Protein AF-A0A939FLE2-F1 (afdb_monomer_lite)

Structure (mmCIF, N/CA/C/O backbone):
data_AF-A0A939FLE2-F1
#
_entry.id   AF-A0A939FLE2-F1
#
loop_
_atom_site.group_PDB
_atom_site.id
_atom_site.type_symbol
_atom_site.label_atom_id
_atom_site.label_alt_id
_atom_site.label_comp_id
_atom_site.label_asym_id
_atom_site.label_entity_id
_atom_site.label_seq_id
_atom_site.pdbx_PDB_ins_code
_atom_site.Cartn_x
_atom_site.Cartn_y
_atom_site.Cartn_z
_atom_site.occupancy
_atom_site.B_iso_or_equiv
_atom_site.auth_seq_id
_atom_site.auth_comp_id
_atom_site.auth_asym_id
_atom_site.auth_atom_id
_atom_site.pdbx_PDB_model_num
ATOM 1 N N . MET A 1 1 ? -26.240 1.531 27.679 1.00 52.44 1 MET A N 1
ATOM 2 C CA . MET A 1 1 ? -25.414 0.786 26.704 1.00 52.44 1 MET A CA 1
ATOM 3 C C . MET A 1 1 ? -25.765 -0.678 26.850 1.00 52.44 1 MET A C 1
ATOM 5 O O . MET A 1 1 ? -25.525 -1.243 27.911 1.00 52.44 1 MET A O 1
ATOM 9 N N . ASN A 1 2 ? -26.450 -1.234 25.855 1.00 62.97 2 ASN A N 1
ATOM 10 C CA . ASN A 1 2 ? -27.033 -2.574 25.937 1.00 62.97 2 ASN A CA 1
ATOM 11 C C . ASN A 1 2 ? -25.925 -3.631 25.812 1.00 62.97 2 ASN A C 1
ATOM 13 O O . ASN A 1 2 ? -25.019 -3.475 24.997 1.00 62.97 2 ASN A O 1
ATOM 17 N N . GLN A 1 3 ? -25.982 -4.725 26.581 1.00 61.19 3 GLN A N 1
ATOM 18 C CA . GLN A 1 3 ? -24.970 -5.797 26.515 1.00 61.19 3 GLN A CA 1
ATOM 19 C C . GLN A 1 3 ? -24.795 -6.388 25.101 1.00 61.19 3 GLN A C 1
ATOM 21 O O . GLN A 1 3 ? -23.707 -6.842 24.750 1.00 61.19 3 GLN A O 1
ATOM 26 N N . LEU A 1 4 ? -25.834 -6.299 24.266 1.00 59.88 4 LEU A N 1
ATOM 27 C CA . LEU A 1 4 ? -25.811 -6.679 22.852 1.00 59.88 4 LEU A CA 1
ATOM 28 C C . LEU A 1 4 ? -24.835 -5.831 22.012 1.00 59.88 4 LEU A C 1
ATOM 30 O O . LEU A 1 4 ? -24.156 -6.371 21.143 1.00 59.88 4 LEU A O 1
ATOM 34 N N . GLU A 1 5 ? -24.685 -4.532 22.295 1.00 62.28 5 GLU A N 1
ATOM 35 C CA . GLU A 1 5 ? -23.744 -3.651 21.576 1.00 62.28 5 GLU A CA 1
ATOM 36 C C . GLU A 1 5 ? -22.284 -3.977 21.923 1.00 62.28 5 GLU A C 1
ATOM 38 O O . GLU A 1 5 ? -21.399 -3.924 21.067 1.00 62.28 5 GLU A O 1
ATOM 43 N N . LEU A 1 6 ? -22.027 -4.368 23.177 1.00 62.62 6 LEU A N 1
ATOM 44 C CA . LEU A 1 6 ? -20.702 -4.794 23.636 1.00 62.62 6 LEU A CA 1
ATOM 45 C C . LEU A 1 6 ? -20.303 -6.153 23.042 1.00 62.62 6 LEU A C 1
ATOM 47 O O . LEU A 1 6 ? -19.141 -6.335 22.677 1.00 62.62 6 LEU A O 1
ATOM 51 N N . ALA A 1 7 ? -21.259 -7.075 22.892 1.00 68.50 7 ALA A N 1
ATOM 52 C CA . ALA A 1 7 ? -21.039 -8.383 22.274 1.00 68.50 7 ALA A CA 1
ATOM 53 C C . ALA A 1 7 ? -20.870 -8.313 20.742 1.00 68.50 7 ALA A C 1
ATOM 55 O O . ALA A 1 7 ? -20.131 -9.113 20.169 1.00 68.50 7 ALA A O 1
ATOM 56 N N . ALA A 1 8 ? -21.500 -7.341 20.071 1.00 68.94 8 ALA A N 1
ATOM 57 C CA . ALA A 1 8 ? -21.403 -7.168 18.617 1.00 68.94 8 ALA A CA 1
ATOM 58 C C . ALA A 1 8 ? -20.070 -6.543 18.155 1.00 68.94 8 ALA A C 1
ATOM 60 O O . ALA A 1 8 ? -19.623 -6.777 17.029 1.00 68.94 8 ALA A O 1
ATOM 61 N N . GLY A 1 9 ? -19.403 -5.770 19.020 1.00 75.12 9 GLY A N 1
ATOM 62 C CA . GLY A 1 9 ? -18.164 -5.055 18.692 1.00 75.12 9 GLY A CA 1
ATOM 63 C C . GLY A 1 9 ? -17.008 -5.937 18.180 1.00 75.12 9 GLY A C 1
ATOM 64 O O . GLY A 1 9 ? -16.379 -5.574 17.182 1.00 75.12 9 GLY A O 1
ATOM 65 N N . PRO A 1 10 ? -16.698 -7.085 18.812 1.00 76.12 10 PRO A N 1
ATOM 66 C CA . PRO A 1 10 ? -15.675 -8.014 18.328 1.00 76.12 10 PRO A CA 1
ATOM 67 C C . PRO A 1 10 ? -16.024 -8.654 16.980 1.00 76.12 10 PRO A C 1
ATOM 69 O O . PRO A 1 10 ? -15.166 -8.726 16.103 1.00 76.12 10 PRO A O 1
ATOM 72 N N . ILE A 1 11 ? -17.280 -9.073 16.797 1.00 81.19 11 ILE A N 1
ATOM 73 C CA . ILE A 1 11 ? -17.749 -9.754 15.581 1.00 81.19 11 ILE A CA 1
ATOM 74 C C . ILE A 1 11 ? -17.667 -8.810 14.377 1.00 81.19 11 ILE A C 1
ATOM 76 O O . ILE A 1 11 ? -17.103 -9.173 13.345 1.00 81.19 11 ILE A O 1
ATOM 80 N N . LEU A 1 12 ? -18.137 -7.569 14.532 1.00 84.19 12 LEU A N 1
ATOM 81 C CA . LEU A 1 12 ? -18.083 -6.557 13.476 1.00 84.19 12 LEU A CA 1
ATOM 82 C C . LEU A 1 12 ? -16.641 -6.266 13.032 1.00 84.19 12 LEU A C 1
ATOM 84 O O . LEU A 1 12 ? -16.365 -6.157 11.841 1.00 84.19 12 LEU A O 1
ATOM 88 N N . ARG A 1 13 ? -15.697 -6.202 13.981 1.00 81.19 13 ARG A N 1
ATOM 89 C CA . ARG A 1 13 ? -14.271 -5.995 13.674 1.00 81.19 13 ARG A CA 1
ATOM 90 C C . ARG A 1 13 ? -13.660 -7.160 12.903 1.00 81.19 13 ARG A C 1
ATOM 92 O O . ARG A 1 13 ? -12.785 -6.929 12.074 1.00 81.19 13 ARG A O 1
ATOM 99 N N . THR A 1 14 ? -14.090 -8.391 13.166 1.00 84.50 14 THR A N 1
ATOM 100 C CA . THR A 1 14 ? -13.631 -9.566 12.413 1.00 84.50 14 THR A CA 1
ATOM 101 C C . THR A 1 14 ? -14.139 -9.530 10.976 1.00 84.50 14 THR A C 1
ATOM 103 O O . THR A 1 14 ? -13.340 -9.696 10.057 1.00 84.50 14 THR A O 1
ATOM 106 N N . TYR A 1 15 ? -15.427 -9.241 10.766 1.00 88.00 15 TYR A N 1
ATOM 107 C CA . TYR A 1 15 ? -15.982 -9.093 9.417 1.00 88.00 15 TYR A CA 1
ATOM 108 C C . TYR A 1 15 ? -15.319 -7.967 8.639 1.00 88.00 15 TYR A C 1
ATOM 110 O O . TYR A 1 15 ? -15.009 -8.135 7.466 1.00 88.00 15 TYR A O 1
ATOM 118 N N . GLU A 1 16 ? -15.038 -6.845 9.295 1.00 87.00 16 GLU A N 1
ATOM 119 C CA . GLU A 1 16 ? -14.340 -5.744 8.649 1.00 87.00 16 GLU A CA 1
ATOM 120 C C . GLU A 1 16 ? -12.925 -6.138 8.203 1.00 87.00 16 GLU A C 1
ATOM 122 O O . GLU A 1 16 ? -12.527 -5.844 7.079 1.00 87.00 16 GLU A O 1
ATOM 127 N N . ARG A 1 17 ? -12.175 -6.844 9.058 1.00 88.56 17 ARG A N 1
ATOM 128 C CA . ARG A 1 17 ? -10.839 -7.354 8.716 1.00 88.56 17 ARG A CA 1
ATOM 129 C C . ARG A 1 17 ? -10.896 -8.283 7.512 1.00 88.56 17 ARG A C 1
ATOM 131 O O . ARG A 1 17 ? -10.117 -8.091 6.586 1.00 88.56 17 ARG A O 1
ATOM 138 N N . LEU A 1 18 ? -11.827 -9.239 7.523 1.00 90.44 18 LEU A N 1
ATOM 139 C CA . LEU A 1 18 ? -12.023 -10.194 6.432 1.00 90.44 18 LEU A CA 1
ATOM 140 C C . LEU A 1 18 ? -12.421 -9.497 5.133 1.00 90.44 18 LEU A C 1
ATOM 142 O O . LEU A 1 18 ? -11.884 -9.818 4.076 1.00 90.44 18 LEU A O 1
ATOM 146 N N . HIS A 1 19 ? -13.327 -8.526 5.217 1.00 91.38 19 HIS A N 1
ATOM 147 C CA . HIS A 1 19 ? -13.767 -7.760 4.062 1.00 91.38 19 HIS A CA 1
ATOM 148 C C . HIS A 1 19 ? -12.611 -6.957 3.461 1.00 91.38 19 HIS A C 1
ATOM 150 O O . HIS A 1 19 ? -12.350 -7.075 2.270 1.00 91.38 19 HIS A O 1
ATOM 156 N N . LEU A 1 20 ? -11.857 -6.213 4.277 1.00 91.00 20 LEU A N 1
ATOM 157 C CA . LEU A 1 20 ? -10.713 -5.433 3.800 1.00 91.00 20 LEU A CA 1
ATOM 158 C C . LEU A 1 20 ? -9.599 -6.320 3.237 1.00 91.00 20 LEU A C 1
ATOM 160 O O . LEU A 1 20 ? -9.052 -6.000 2.184 1.00 91.00 20 LEU A O 1
ATOM 164 N N . SER A 1 21 ? -9.286 -7.449 3.884 1.00 91.50 21 SER A N 1
ATOM 165 C CA . SER A 1 21 ? -8.314 -8.403 3.339 1.00 91.50 21 SER A CA 1
ATOM 166 C C . SER A 1 21 ? -8.803 -9.032 2.038 1.00 91.50 21 SER A C 1
ATOM 168 O O . SER A 1 21 ? -8.020 -9.189 1.108 1.00 91.50 21 SER A O 1
ATOM 170 N N . GLY A 1 22 ? -10.095 -9.361 1.952 1.00 94.31 22 GLY A N 1
ATOM 171 C CA . GLY A 1 22 ? -10.701 -9.941 0.758 1.00 94.31 22 GLY A CA 1
ATOM 172 C C . GLY A 1 22 ? -10.676 -8.968 -0.415 1.00 94.31 22 GLY A C 1
ATOM 173 O O . GLY A 1 22 ? -10.235 -9.336 -1.500 1.00 94.31 22 GLY A O 1
ATOM 174 N N . VAL A 1 23 ? -11.063 -7.710 -0.185 1.00 94.44 23 VAL A N 1
ATOM 175 C CA . VAL A 1 23 ? -10.990 -6.643 -1.193 1.00 94.44 23 VAL A CA 1
ATOM 176 C C . VAL A 1 23 ? -9.545 -6.430 -1.638 1.00 94.44 23 VAL A C 1
ATOM 178 O O . VAL A 1 23 ? -9.285 -6.420 -2.833 1.00 94.44 23 VAL A O 1
ATOM 181 N N . TYR A 1 24 ? -8.592 -6.342 -0.707 1.00 95.00 24 TYR A N 1
ATOM 182 C CA . TYR A 1 24 ? -7.176 -6.174 -1.041 1.00 95.00 24 TYR A CA 1
ATOM 183 C C . TYR A 1 24 ? -6.624 -7.318 -1.905 1.00 95.00 24 TYR A C 1
ATOM 185 O O . TYR A 1 24 ? -6.018 -7.063 -2.945 1.00 95.00 24 TYR A O 1
ATOM 193 N N . LEU A 1 25 ? -6.861 -8.574 -1.510 1.00 95.75 25 LEU A N 1
ATOM 194 C CA . LEU A 1 25 ? -6.413 -9.741 -2.274 1.00 95.75 25 LEU A CA 1
ATOM 195 C C . LEU A 1 25 ? -7.074 -9.803 -3.652 1.00 95.75 25 LEU A C 1
ATOM 197 O O . LEU A 1 25 ? -6.401 -10.083 -4.639 1.00 95.75 25 LEU A O 1
ATOM 201 N N . THR A 1 26 ? -8.371 -9.497 -3.731 1.00 95.94 26 THR A N 1
ATOM 202 C CA . THR A 1 26 ? -9.095 -9.450 -5.008 1.00 95.94 26 THR A CA 1
ATOM 203 C C . THR A 1 26 ? -8.496 -8.386 -5.923 1.00 95.94 26 THR A C 1
ATOM 205 O O . THR A 1 26 ? -8.231 -8.665 -7.087 1.00 95.94 26 THR A O 1
ATOM 208 N N . THR A 1 27 ? -8.199 -7.196 -5.396 1.00 95.44 27 THR A N 1
ATOM 209 C CA . THR A 1 27 ? -7.530 -6.129 -6.151 1.00 95.44 27 THR A CA 1
ATOM 210 C C . THR A 1 27 ? -6.147 -6.555 -6.637 1.00 95.44 27 THR A C 1
ATOM 212 O O . THR A 1 27 ? -5.843 -6.349 -7.807 1.00 95.44 27 THR A O 1
ATOM 215 N N . LEU A 1 28 ? -5.323 -7.179 -5.785 1.00 95.56 28 LEU A N 1
ATOM 216 C CA . LEU A 1 28 ? -4.006 -7.691 -6.187 1.00 95.56 28 LEU A CA 1
ATOM 217 C C . LEU A 1 28 ? -4.107 -8.703 -7.330 1.00 95.56 28 LEU A C 1
ATOM 219 O O . LEU A 1 28 ? -3.333 -8.626 -8.277 1.00 95.56 28 LEU A O 1
ATOM 223 N N . VAL A 1 29 ? -5.058 -9.636 -7.252 1.00 96.19 29 VAL A N 1
ATOM 224 C CA . VAL A 1 29 ? -5.255 -10.650 -8.294 1.00 96.19 29 VAL A CA 1
ATOM 225 C C . VAL A 1 29 ? -5.738 -10.009 -9.587 1.00 96.19 29 VAL A C 1
ATOM 227 O O . VAL A 1 29 ? -5.194 -10.316 -10.641 1.00 96.19 29 VAL A O 1
ATOM 230 N N . LEU A 1 30 ? -6.725 -9.113 -9.528 1.00 96.06 30 LEU A N 1
ATOM 231 C CA . LEU A 1 30 ? -7.275 -8.471 -10.722 1.00 96.06 30 LEU A CA 1
ATOM 232 C C . LEU A 1 30 ? -6.236 -7.588 -11.415 1.00 96.06 30 LEU A C 1
ATOM 234 O O . LEU A 1 30 ? -5.990 -7.769 -12.603 1.00 96.06 30 LEU A O 1
ATOM 238 N N . VAL A 1 31 ? -5.590 -6.683 -10.673 1.00 93.69 31 VAL A N 1
ATOM 239 C CA . VAL A 1 31 ? -4.554 -5.799 -11.228 1.00 93.69 31 VAL A CA 1
ATOM 240 C C . VAL A 1 31 ? -3.360 -6.614 -11.707 1.00 93.69 31 VAL A C 1
ATOM 242 O O . VAL A 1 31 ? -2.909 -6.427 -12.830 1.00 93.69 31 VAL A O 1
ATOM 245 N N . GLY A 1 32 ? -2.887 -7.562 -10.894 1.00 93.00 32 GLY A N 1
ATOM 246 C CA . GLY A 1 32 ? -1.756 -8.406 -11.260 1.00 93.00 32 GLY A CA 1
ATOM 247 C C . GLY A 1 32 ? -2.033 -9.257 -12.500 1.00 93.00 32 GLY A C 1
ATOM 248 O O . GLY A 1 32 ? -1.151 -9.415 -13.331 1.00 93.00 32 GLY A O 1
ATOM 249 N N . SER A 1 33 ? -3.261 -9.756 -12.668 1.00 93.75 33 SER A N 1
ATOM 250 C CA . SER A 1 33 ? -3.640 -10.510 -13.869 1.00 93.75 33 SER A CA 1
ATOM 251 C C . SER A 1 33 ? -3.636 -9.621 -15.110 1.00 93.75 33 SER A C 1
ATOM 253 O O . SER A 1 33 ? -3.072 -10.013 -16.124 1.00 93.75 33 SER A O 1
ATOM 255 N N . VAL A 1 34 ? -4.230 -8.425 -15.033 1.00 94.94 34 VAL A N 1
ATOM 256 C CA . VAL A 1 34 ? -4.259 -7.482 -16.164 1.00 94.94 34 VAL A CA 1
ATOM 257 C C . VAL A 1 34 ? -2.839 -7.104 -16.589 1.00 94.94 34 VAL A C 1
ATOM 259 O O . VAL A 1 34 ? -2.492 -7.269 -17.753 1.00 94.94 34 VAL A O 1
ATOM 262 N N . GLU A 1 35 ? -1.997 -6.684 -15.645 1.00 92.75 35 GLU A N 1
ATOM 263 C CA . GLU A 1 35 ? -0.599 -6.319 -15.918 1.00 92.75 35 GLU A CA 1
ATOM 264 C C . GLU A 1 35 ? 0.204 -7.491 -16.501 1.00 92.75 35 GLU A C 1
ATOM 266 O O . GLU A 1 35 ? 1.015 -7.307 -17.411 1.00 92.75 35 GLU A O 1
ATOM 271 N N . TRP A 1 36 ? -0.056 -8.713 -16.029 1.00 94.88 36 TRP A N 1
ATOM 272 C CA . TRP A 1 36 ? 0.657 -9.903 -16.487 1.00 94.88 36 TRP A CA 1
ATOM 273 C C . TRP A 1 36 ? 0.369 -10.225 -17.949 1.00 94.88 36 TRP A C 1
ATOM 275 O O . TRP A 1 36 ? 1.286 -10.583 -18.688 1.00 94.88 36 TRP A O 1
ATOM 285 N N . PHE A 1 37 ? -0.895 -10.113 -18.361 1.00 96.00 37 PHE A N 1
ATOM 286 C CA . PHE A 1 37 ? -1.305 -10.420 -19.728 1.00 96.00 37 PHE A CA 1
ATOM 287 C C . PHE A 1 37 ? -0.999 -9.288 -20.713 1.00 96.00 37 PHE A C 1
ATOM 289 O O . PHE A 1 37 ? -0.680 -9.580 -21.863 1.00 96.00 37 PHE A O 1
ATOM 296 N N . GLU A 1 38 ? -1.073 -8.028 -20.279 1.00 94.25 38 GLU A N 1
ATOM 297 C CA . GLU A 1 38 ? -0.911 -6.866 -21.165 1.00 94.25 38 GLU A CA 1
ATOM 298 C C . GLU A 1 38 ? 0.543 -6.386 -21.278 1.00 94.25 38 GLU A C 1
ATOM 300 O O . GLU A 1 38 ? 0.988 -6.007 -22.360 1.00 94.25 38 GLU A O 1
ATOM 305 N N . VAL A 1 39 ? 1.297 -6.388 -20.173 1.00 92.94 39 VAL A N 1
ATOM 306 C CA . VAL A 1 39 ? 2.611 -5.720 -20.098 1.00 92.94 39 VAL A CA 1
ATOM 307 C C . VAL A 1 39 ? 3.741 -6.705 -19.805 1.00 92.94 39 VAL A C 1
ATOM 309 O O . VAL A 1 39 ? 4.841 -6.575 -20.343 1.00 92.94 39 VAL A O 1
ATOM 312 N N . GLY A 1 40 ? 3.475 -7.714 -18.974 1.00 92.31 40 GLY A N 1
ATOM 313 C CA . GLY A 1 40 ? 4.407 -8.791 -18.656 1.00 92.31 40 GLY A CA 1
ATOM 314 C C . GLY A 1 40 ? 4.810 -8.866 -17.176 1.00 92.31 40 GLY A C 1
ATOM 315 O O . GLY A 1 40 ? 4.268 -8.162 -16.317 1.00 92.31 40 GLY A O 1
ATOM 316 N N . PRO A 1 41 ? 5.769 -9.748 -16.839 1.00 91.94 41 PRO A N 1
ATOM 317 C CA . PRO A 1 41 ? 6.027 -10.159 -15.459 1.00 91.94 41 PRO A CA 1
ATOM 318 C C . PRO A 1 41 ? 6.650 -9.065 -14.581 1.00 91.94 41 PRO A C 1
ATOM 320 O O . PRO A 1 41 ? 6.229 -8.884 -13.439 1.00 91.94 41 PRO A O 1
ATOM 323 N N . ASP A 1 42 ? 7.625 -8.312 -15.092 1.00 91.50 42 ASP A N 1
ATOM 324 C CA . ASP A 1 42 ? 8.334 -7.307 -14.288 1.00 91.50 42 ASP A CA 1
ATOM 325 C C . ASP A 1 42 ? 7.428 -6.126 -13.876 1.00 91.50 42 ASP A C 1
ATOM 327 O O . ASP A 1 42 ? 7.379 -5.805 -12.682 1.00 91.50 42 ASP A O 1
ATOM 331 N N . PRO A 1 43 ? 6.644 -5.510 -14.785 1.00 91.81 43 PRO A N 1
ATOM 332 C CA . PRO A 1 43 ? 5.672 -4.474 -14.423 1.00 91.81 43 PRO A CA 1
ATOM 333 C C . PRO A 1 43 ? 4.605 -4.978 -13.450 1.00 91.81 43 PRO A C 1
ATOM 335 O O . PRO A 1 43 ? 4.270 -4.277 -12.495 1.00 91.81 43 PRO A O 1
ATOM 338 N N . THR A 1 44 ? 4.160 -6.230 -13.607 1.00 94.44 44 THR A N 1
ATOM 339 C CA . THR A 1 44 ? 3.207 -6.873 -12.689 1.00 94.44 44 THR A CA 1
ATOM 340 C C . THR A 1 44 ? 3.720 -6.888 -11.253 1.00 94.44 44 THR A C 1
ATOM 342 O O . THR A 1 44 ? 3.006 -6.524 -10.316 1.00 94.44 44 THR A O 1
ATOM 345 N N . ILE A 1 45 ? 4.977 -7.292 -11.055 1.00 95.25 45 ILE A N 1
ATOM 346 C CA . ILE A 1 45 ? 5.586 -7.346 -9.722 1.00 95.25 45 ILE A CA 1
ATOM 347 C C . ILE A 1 45 ? 5.707 -5.933 -9.138 1.00 95.25 45 ILE A C 1
ATOM 349 O O . ILE A 1 45 ? 5.390 -5.719 -7.964 1.00 95.25 45 ILE A O 1
ATOM 353 N N . THR A 1 46 ? 6.112 -4.956 -9.952 1.00 94.88 46 THR A N 1
ATOM 354 C CA . THR A 1 46 ? 6.192 -3.545 -9.548 1.00 94.88 46 THR A CA 1
ATOM 355 C C . THR A 1 46 ? 4.824 -2.981 -9.151 1.00 94.88 46 THR A C 1
ATOM 357 O O . THR A 1 46 ? 4.719 -2.293 -8.129 1.00 94.88 46 THR A O 1
ATOM 360 N N . ALA A 1 47 ? 3.763 -3.320 -9.884 1.00 94.00 47 ALA A N 1
ATOM 361 C CA . ALA A 1 47 ? 2.392 -2.925 -9.575 1.00 94.00 47 ALA A CA 1
ATOM 362 C C . ALA A 1 47 ? 1.910 -3.546 -8.253 1.00 94.00 47 ALA A C 1
ATOM 364 O O . ALA A 1 47 ? 1.453 -2.829 -7.361 1.00 94.00 47 ALA A O 1
ATOM 365 N N . CYS A 1 48 ? 2.099 -4.856 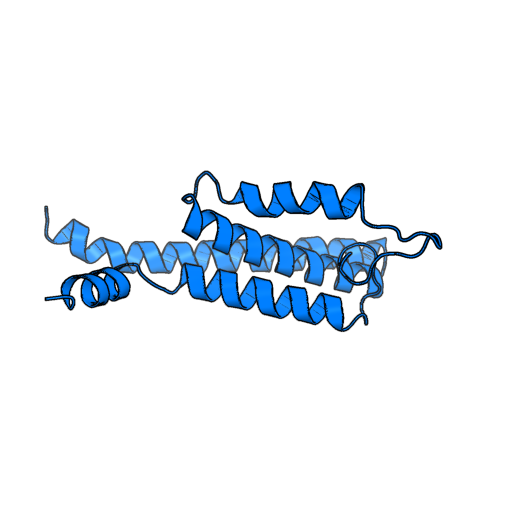-8.063 1.00 95.38 48 CYS A N 1
ATOM 366 C CA . CYS A 1 48 ? 1.753 -5.557 -6.821 1.00 95.38 48 CYS A CA 1
ATOM 367 C C . CYS A 1 48 ? 2.504 -4.994 -5.601 1.00 95.38 48 CYS A C 1
ATOM 369 O O . CYS A 1 48 ? 1.913 -4.780 -4.535 1.00 95.38 48 CYS A O 1
ATOM 371 N N . ARG A 1 49 ? 3.801 -4.693 -5.753 1.00 96.19 49 ARG A N 1
ATOM 372 C CA . ARG A 1 49 ? 4.611 -4.024 -4.724 1.00 96.19 49 ARG A CA 1
ATOM 373 C C . ARG A 1 49 ? 4.049 -2.640 -4.390 1.00 96.19 49 ARG A C 1
ATOM 375 O O . ARG A 1 49 ? 3.887 -2.315 -3.215 1.00 96.19 49 ARG A O 1
ATOM 382 N N . SER A 1 50 ? 3.714 -1.844 -5.403 1.00 96.00 50 SER A N 1
ATOM 383 C CA . SER A 1 50 ? 3.171 -0.489 -5.231 1.00 96.00 50 SER A CA 1
ATOM 384 C C . SER A 1 50 ? 1.801 -0.497 -4.546 1.00 96.00 50 SER A C 1
ATOM 386 O O . SER A 1 50 ? 1.576 0.269 -3.609 1.00 96.00 50 SER A O 1
ATOM 388 N N . LEU A 1 51 ? 0.919 -1.429 -4.925 1.00 95.50 51 LEU A N 1
ATOM 389 C CA . LEU A 1 51 ? -0.367 -1.658 -4.258 1.00 95.50 51 LEU A CA 1
ATOM 390 C C . LEU A 1 51 ? -0.187 -2.006 -2.779 1.00 95.50 51 LEU A C 1
ATOM 392 O O . LEU A 1 51 ? -0.911 -1.486 -1.930 1.00 95.50 51 LEU A O 1
ATOM 396 N N . THR A 1 52 ? 0.806 -2.839 -2.464 1.00 96.12 52 THR A N 1
ATOM 397 C CA . THR A 1 52 ? 1.141 -3.196 -1.080 1.00 96.12 52 THR A CA 1
ATOM 398 C C . THR A 1 52 ? 1.565 -1.962 -0.278 1.00 96.12 52 THR A C 1
ATOM 400 O O . THR A 1 52 ? 1.101 -1.769 0.850 1.00 96.12 52 THR A O 1
ATOM 403 N N . ILE A 1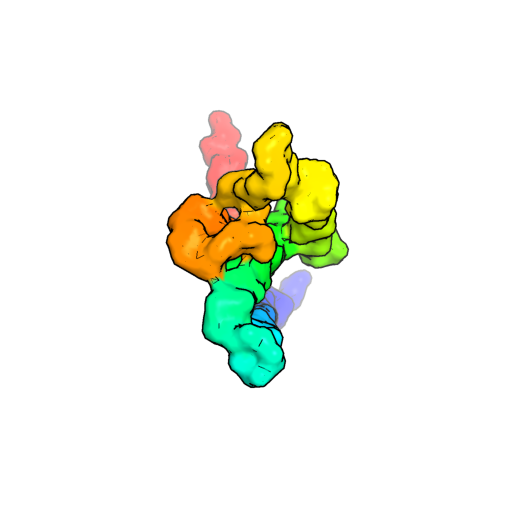 53 ? 2.390 -1.090 -0.872 1.00 96.81 53 ILE A N 1
ATOM 404 C CA . ILE A 1 53 ? 2.840 0.156 -0.237 1.00 96.81 53 ILE A CA 1
ATOM 405 C C . ILE A 1 53 ? 1.661 1.085 0.046 1.00 96.81 53 ILE A C 1
ATOM 407 O O . ILE A 1 53 ? 1.472 1.527 1.184 1.00 96.81 53 ILE A O 1
ATOM 411 N N . TRP A 1 54 ? 0.828 1.355 -0.961 1.00 96.12 54 TRP A N 1
ATOM 412 C CA . TRP A 1 54 ? -0.328 2.234 -0.793 1.00 96.12 54 TRP A CA 1
ATOM 413 C C . TRP A 1 54 ? -1.355 1.677 0.186 1.00 96.12 54 TRP A C 1
ATOM 415 O O . TRP A 1 54 ? -1.907 2.441 0.977 1.00 96.12 54 TRP A O 1
ATOM 425 N N . PHE A 1 55 ? -1.572 0.362 0.202 1.00 95.62 55 PHE A N 1
ATOM 426 C CA . PHE A 1 55 ? -2.443 -0.274 1.184 1.00 95.62 55 PHE A CA 1
ATOM 427 C C . PHE A 1 55 ? -1.927 -0.072 2.615 1.00 95.62 55 PHE A C 1
ATOM 429 O O . PHE A 1 55 ? -2.680 0.366 3.490 1.00 95.62 55 PHE A O 1
ATOM 436 N N . GLY A 1 56 ? -0.633 -0.306 2.854 1.00 95.25 56 GLY A N 1
ATOM 437 C CA . GLY A 1 56 ? -0.004 -0.071 4.156 1.00 95.25 56 GLY A CA 1
ATOM 438 C C . GLY A 1 56 ? -0.126 1.384 4.621 1.00 95.25 56 GLY A C 1
ATOM 439 O O . GLY A 1 56 ? -0.526 1.653 5.759 1.00 95.25 56 GLY A O 1
ATOM 440 N N . LEU A 1 57 ? 0.134 2.334 3.718 1.00 96.00 57 LEU A N 1
ATOM 441 C CA . LEU A 1 57 ? -0.032 3.766 3.977 1.00 96.00 57 LEU A CA 1
ATOM 442 C C . LEU A 1 57 ? -1.488 4.142 4.268 1.00 96.00 57 LEU A C 1
ATOM 444 O O . LEU A 1 57 ? -1.738 4.934 5.176 1.00 96.00 57 LEU A O 1
ATOM 448 N N . ALA A 1 58 ? -2.448 3.563 3.548 1.00 95.12 58 ALA A N 1
ATOM 449 C CA . ALA A 1 58 ? -3.865 3.829 3.761 1.00 95.12 58 ALA A CA 1
ATOM 450 C C . ALA A 1 58 ? -4.339 3.349 5.139 1.00 95.12 58 ALA A C 1
ATOM 452 O O . ALA A 1 58 ? -5.046 4.076 5.844 1.00 95.12 58 ALA A O 1
ATOM 453 N N . LEU A 1 59 ? -3.898 2.161 5.569 1.00 93.31 59 LEU A N 1
ATOM 454 C CA . LEU A 1 59 ? -4.179 1.642 6.910 1.00 93.31 59 LEU A CA 1
ATOM 455 C C . LEU A 1 59 ? -3.577 2.532 8.003 1.00 93.31 59 LEU A C 1
ATOM 457 O O . LEU A 1 59 ? -4.259 2.872 8.976 1.00 93.31 59 LEU A O 1
ATOM 461 N N . LEU A 1 60 ? -2.317 2.942 7.834 1.00 93.94 60 LEU A N 1
ATOM 462 C CA . LEU A 1 60 ? -1.646 3.855 8.758 1.00 93.94 60 LEU A CA 1
ATOM 463 C C . LEU A 1 60 ? -2.373 5.205 8.828 1.00 93.94 60 LEU A C 1
ATOM 465 O O . LEU A 1 60 ? -2.647 5.715 9.914 1.00 93.94 60 LEU A O 1
ATOM 469 N N . SER A 1 61 ? -2.752 5.759 7.678 1.00 94.75 61 SER A N 1
ATOM 470 C CA . SER A 1 61 ? -3.461 7.034 7.586 1.00 94.75 61 SER A CA 1
ATOM 471 C C . SER A 1 61 ? -4.829 6.967 8.265 1.00 94.75 61 SER A C 1
ATOM 473 O O . SER A 1 61 ? -5.138 7.791 9.129 1.00 94.75 61 SER A O 1
ATOM 475 N N . GLY A 1 62 ? -5.594 5.906 7.991 1.00 91.69 62 GLY A N 1
ATOM 476 C CA . GLY A 1 62 ? -6.875 5.650 8.642 1.00 91.69 62 GLY A CA 1
ATOM 477 C C . GLY A 1 62 ? -6.757 5.515 10.162 1.00 91.69 62 GLY A C 1
ATOM 478 O O . GLY A 1 62 ? -7.690 5.855 10.893 1.00 91.69 62 GLY A O 1
ATOM 479 N N . ARG A 1 63 ? -5.601 5.068 10.667 1.00 89.12 63 ARG A N 1
ATOM 480 C CA . ARG A 1 63 ? -5.336 4.981 12.105 1.00 89.12 63 ARG A CA 1
ATOM 481 C C . ARG A 1 63 ? -4.976 6.325 12.742 1.00 89.12 63 ARG A C 1
ATOM 483 O O . ARG A 1 63 ? -5.350 6.531 13.901 1.00 89.12 63 ARG A O 1
ATOM 490 N N . ILE A 1 64 ? -4.240 7.187 12.039 1.00 91.12 64 ILE A N 1
ATOM 491 C CA . ILE A 1 64 ? -3.767 8.486 12.548 1.00 91.12 64 ILE A CA 1
ATOM 492 C C . ILE A 1 64 ? -4.887 9.531 12.500 1.00 91.12 64 ILE A C 1
ATOM 494 O O . ILE A 1 64 ? -5.162 10.168 13.514 1.00 91.12 64 ILE A O 1
ATOM 498 N N . TRP A 1 65 ? -5.551 9.679 11.350 1.00 91.81 65 TRP A N 1
ATOM 499 C CA . TRP A 1 65 ? -6.545 10.736 11.108 1.00 91.81 65 TRP A CA 1
ATOM 500 C C . TRP A 1 65 ? -7.998 10.245 11.124 1.00 91.81 65 TRP A C 1
ATOM 502 O O . TRP A 1 65 ? -8.926 11.048 11.071 1.00 91.81 65 TRP A O 1
ATOM 512 N N . GLY A 1 66 ? -8.215 8.933 11.232 1.00 87.44 66 GLY A N 1
ATOM 513 C CA . GLY A 1 66 ? -9.536 8.314 11.139 1.00 87.44 66 GLY A CA 1
ATOM 514 C C . GLY A 1 66 ? -9.837 7.784 9.735 1.00 87.44 66 GLY A C 1
ATOM 515 O O . GLY A 1 66 ? -9.236 8.198 8.746 1.00 87.44 66 GLY A O 1
ATOM 516 N N . ARG A 1 67 ? -10.786 6.843 9.641 1.00 85.69 67 ARG A N 1
ATOM 517 C CA . ARG A 1 67 ? -11.058 6.074 8.408 1.00 85.69 67 ARG A CA 1
ATOM 518 C C . ARG A 1 67 ? -11.404 6.925 7.191 1.00 85.69 67 ARG A C 1
ATOM 520 O O . ARG A 1 67 ? -10.956 6.603 6.103 1.00 85.69 67 ARG A O 1
ATOM 527 N N . TRP A 1 68 ? -12.146 8.014 7.377 1.00 90.81 68 TRP A N 1
ATOM 528 C CA . TRP A 1 6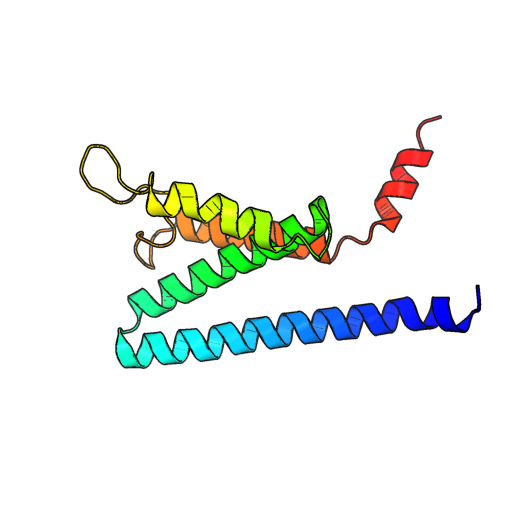8 ? -12.518 8.928 6.289 1.00 90.81 68 TRP A CA 1
ATOM 529 C C . TRP A 1 68 ? -11.317 9.598 5.616 1.00 90.81 68 TRP A C 1
ATOM 531 O O . TRP A 1 68 ? -11.416 10.052 4.481 1.00 90.81 68 TRP A O 1
ATOM 541 N N . LEU A 1 69 ? -10.182 9.645 6.313 1.00 93.56 69 LEU A N 1
ATOM 542 C CA . LEU A 1 69 ? -8.957 10.291 5.868 1.00 93.56 69 LEU A CA 1
ATOM 543 C C . LEU A 1 69 ? -7.862 9.278 5.516 1.00 93.56 69 LEU A C 1
ATOM 545 O O . LEU A 1 69 ? -6.704 9.661 5.401 1.00 93.56 69 LEU A O 1
ATOM 549 N N . SER A 1 70 ? -8.206 8.001 5.295 1.00 93.38 70 SER A N 1
ATOM 550 C CA . SER A 1 70 ? -7.239 6.960 4.910 1.00 93.38 70 SER A CA 1
ATOM 551 C C . SER A 1 70 ? -6.508 7.248 3.596 1.00 93.38 70 SER A C 1
ATOM 553 O O . SER A 1 70 ? -5.466 6.662 3.326 1.00 93.38 70 SER A O 1
ATOM 555 N N . TRP A 1 71 ? -7.040 8.142 2.769 1.00 94.06 71 TRP A N 1
ATOM 556 C CA . TRP A 1 71 ? -6.457 8.526 1.489 1.00 94.06 71 TRP A CA 1
ATOM 557 C C . TRP A 1 71 ? -5.348 9.584 1.612 1.00 94.06 71 TRP A C 1
ATOM 559 O O . TRP A 1 71 ? -4.609 9.767 0.647 1.00 94.06 71 TRP A O 1
ATOM 569 N N . ILE A 1 72 ? -5.181 10.249 2.768 1.00 95.94 72 ILE A N 1
ATOM 570 C CA . ILE A 1 72 ? -4.232 11.369 2.909 1.00 95.94 72 ILE A CA 1
ATOM 571 C C . ILE A 1 72 ? -2.789 10.923 2.664 1.00 95.94 72 ILE A C 1
ATOM 573 O O . ILE A 1 72 ? -2.104 11.564 1.874 1.00 95.94 72 ILE A O 1
ATOM 577 N N . LEU A 1 73 ? -2.303 9.855 3.315 1.00 94.94 73 LEU A N 1
ATOM 578 C CA . LEU A 1 73 ? -0.912 9.420 3.096 1.00 94.94 73 LEU A CA 1
ATOM 579 C C . LEU A 1 73 ? -0.669 8.942 1.663 1.00 94.94 73 LEU A C 1
ATOM 581 O O . LEU A 1 73 ? 0.290 9.428 1.069 1.00 94.94 73 LEU A O 1
ATOM 585 N N . PRO A 1 74 ? -1.505 8.057 1.082 1.00 95.12 74 PRO A N 1
ATOM 586 C CA . PRO A 1 74 ? -1.371 7.702 -0.327 1.00 95.12 74 PRO A CA 1
ATOM 587 C C . PRO A 1 74 ? -1.312 8.934 -1.240 1.00 95.12 74 PRO A C 1
ATOM 589 O O . PRO A 1 74 ? -0.382 9.060 -2.034 1.00 95.12 74 PRO A O 1
ATOM 592 N N . ALA A 1 75 ? -2.227 9.892 -1.066 1.00 95.81 75 ALA A N 1
ATOM 593 C CA . ALA A 1 75 ? -2.247 11.115 -1.863 1.00 95.81 75 ALA A CA 1
ATOM 594 C C . ALA A 1 75 ? -0.999 11.984 -1.643 1.00 95.81 75 ALA A C 1
ATOM 596 O O . ALA A 1 75 ? -0.405 12.466 -2.603 1.00 95.81 75 ALA A O 1
ATOM 597 N N . ALA A 1 76 ? -0.549 12.137 -0.396 1.00 95.31 76 ALA A N 1
ATOM 598 C CA . ALA A 1 76 ? 0.662 12.885 -0.072 1.00 95.31 76 ALA A CA 1
ATOM 599 C C . ALA A 1 76 ? 1.914 12.260 -0.703 1.00 95.31 76 ALA A C 1
ATOM 601 O O . ALA A 1 76 ? 2.829 12.989 -1.077 1.00 95.31 76 ALA A O 1
ATOM 602 N N . THR A 1 77 ? 1.951 10.931 -0.862 1.00 95.25 77 THR A N 1
ATOM 603 C CA . THR A 1 77 ? 3.058 10.247 -1.547 1.00 95.25 77 THR A CA 1
ATOM 604 C C . THR A 1 77 ? 3.039 10.391 -3.065 1.00 95.25 77 THR A C 1
ATOM 606 O O . THR A 1 77 ? 4.083 10.200 -3.677 1.00 95.25 77 THR A O 1
ATOM 609 N N . LEU A 1 78 ? 1.922 10.787 -3.685 1.00 94.00 78 LEU A N 1
ATOM 610 C CA . LEU A 1 78 ? 1.897 11.029 -5.132 1.00 94.00 78 LEU A CA 1
ATOM 611 C C . LEU A 1 78 ? 2.818 12.183 -5.521 1.00 94.00 78 LEU A C 1
ATOM 613 O O . LEU A 1 78 ? 3.587 12.039 -6.459 1.00 94.00 78 LEU A O 1
ATOM 617 N N . PHE A 1 79 ? 2.803 13.289 -4.770 1.00 93.38 79 PHE A N 1
ATOM 618 C CA . PHE A 1 79 ? 3.641 14.451 -5.076 1.00 93.38 79 PHE A CA 1
ATOM 619 C C . PHE A 1 79 ? 5.135 14.108 -5.230 1.00 93.38 79 PHE A C 1
ATOM 621 O O . PHE A 1 79 ? 5.696 14.412 -6.284 1.00 93.38 79 PHE A O 1
ATOM 628 N N . PRO A 1 80 ? 5.806 13.460 -4.254 1.00 93.69 80 PRO A N 1
ATOM 629 C CA . PRO A 1 80 ? 7.193 13.067 -4.445 1.00 93.69 80 PRO A CA 1
ATOM 630 C C . PRO A 1 80 ? 7.339 12.056 -5.591 1.00 93.69 80 PRO A C 1
ATOM 632 O O . PRO A 1 80 ? 8.226 12.240 -6.415 1.00 93.69 80 PRO A O 1
ATOM 635 N N . LEU A 1 81 ? 6.453 11.060 -5.717 1.00 93.19 81 LEU A N 1
ATOM 636 C CA . LEU A 1 81 ? 6.522 10.054 -6.791 1.00 93.19 81 LEU A CA 1
ATOM 637 C C . LEU A 1 81 ? 6.345 10.612 -8.208 1.00 93.19 81 LEU A C 1
ATOM 639 O O . LEU A 1 81 ? 6.777 9.973 -9.158 1.00 93.19 81 LEU A O 1
ATOM 643 N N . THR A 1 82 ? 5.709 11.769 -8.378 1.00 91.00 82 THR A N 1
ATOM 644 C CA . THR A 1 82 ? 5.497 12.356 -9.708 1.00 91.00 82 THR A CA 1
ATOM 645 C C . THR A 1 82 ? 6.416 13.532 -9.996 1.00 91.00 82 THR A C 1
ATOM 647 O O . THR A 1 82 ? 6.738 13.779 -11.151 1.00 91.00 82 THR A O 1
ATOM 650 N N . TYR A 1 83 ? 6.782 14.309 -8.973 1.00 91.81 83 TYR A N 1
ATOM 651 C CA . TYR A 1 83 ? 7.499 15.574 -9.155 1.00 91.81 83 TYR A CA 1
ATOM 652 C C . TYR A 1 83 ? 8.964 15.509 -8.719 1.00 91.81 83 TYR A C 1
ATOM 654 O O . TYR A 1 83 ? 9.797 16.247 -9.235 1.00 91.81 83 TYR A O 1
ATOM 662 N N . LEU A 1 84 ? 9.293 14.645 -7.757 1.00 92.69 84 LEU A N 1
ATOM 663 C CA . LEU A 1 84 ? 10.640 14.531 -7.192 1.00 92.69 84 LEU A CA 1
ATOM 664 C C . LEU A 1 84 ? 11.297 13.191 -7.526 1.00 92.69 84 LEU A C 1
ATOM 666 O O . LEU A 1 84 ? 12.295 12.842 -6.905 1.00 92.69 84 LEU A O 1
ATOM 670 N N . ASN A 1 85 ? 10.725 12.417 -8.444 1.00 91.88 85 ASN A N 1
ATOM 671 C CA . ASN A 1 85 ? 11.073 11.016 -8.648 1.00 91.88 85 ASN A CA 1
ATOM 672 C C . ASN A 1 85 ? 12.348 10.794 -9.458 1.00 91.88 85 ASN A C 1
ATOM 674 O O . ASN A 1 85 ? 12.879 9.690 -9.442 1.00 91.88 85 ASN A O 1
ATOM 678 N N . VAL A 1 86 ? 12.860 11.832 -10.115 1.00 92.88 86 VAL A N 1
ATOM 679 C CA . VAL A 1 86 ? 14.066 11.775 -10.941 1.00 92.88 86 VAL A CA 1
ATOM 680 C C . VAL A 1 86 ? 15.211 12.519 -10.250 1.00 92.88 86 VAL A C 1
ATOM 682 O O . VAL A 1 86 ? 14.999 13.544 -9.598 1.00 92.88 86 VAL A O 1
ATOM 685 N N . ASP A 1 87 ? 16.429 11.986 -10.331 1.00 90.62 87 ASP A N 1
ATOM 686 C CA . ASP A 1 87 ? 17.628 12.663 -9.832 1.00 90.62 87 ASP A CA 1
ATOM 687 C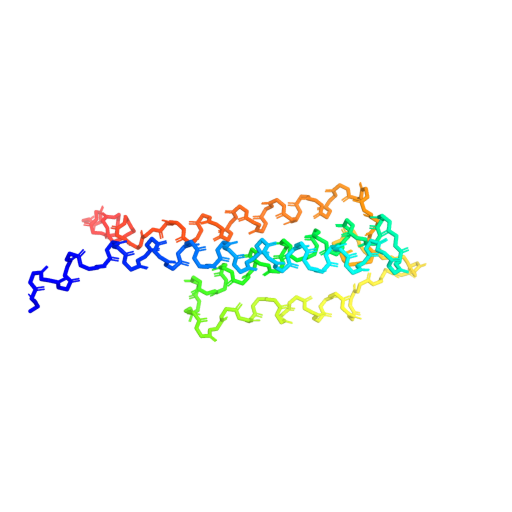 C . ASP A 1 87 ? 18.298 13.554 -10.893 1.00 90.62 87 ASP A C 1
ATOM 689 O O . ASP A 1 87 ? 17.875 13.592 -12.046 1.00 90.62 87 ASP A O 1
ATOM 693 N N . THR A 1 88 ? 19.370 14.269 -10.536 1.00 89.25 88 THR A N 1
ATOM 694 C CA . THR A 1 88 ? 20.087 15.172 -11.463 1.00 89.25 88 THR A CA 1
ATOM 695 C C . THR A 1 88 ? 20.581 14.493 -12.741 1.00 89.25 88 THR A C 1
ATOM 697 O O . THR A 1 88 ? 20.816 15.172 -13.736 1.00 89.25 88 THR A O 1
ATOM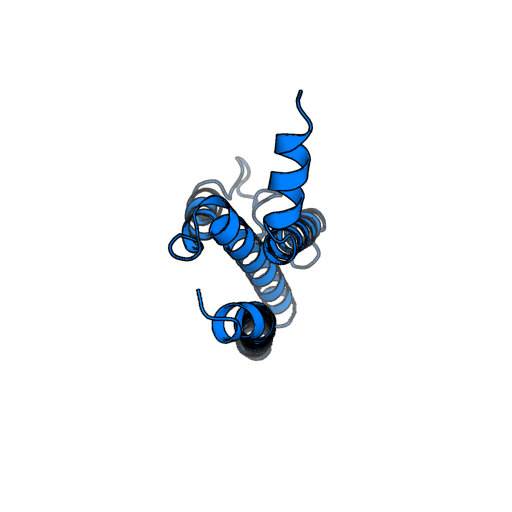 700 N N . ASN A 1 89 ? 20.725 13.166 -12.718 1.00 89.38 89 ASN A N 1
ATOM 701 C CA . ASN A 1 89 ? 21.213 12.366 -13.838 1.00 89.38 89 ASN A CA 1
ATOM 702 C C . ASN A 1 89 ? 20.094 11.817 -14.741 1.00 89.38 89 ASN A C 1
ATOM 704 O O . ASN A 1 89 ? 20.395 11.157 -15.728 1.00 89.38 89 ASN A O 1
ATOM 708 N N . GLY A 1 90 ? 18.817 12.074 -14.432 1.00 87.12 90 GLY A N 1
ATOM 709 C CA . GLY A 1 90 ? 17.687 11.521 -15.190 1.00 87.12 90 GLY A CA 1
ATOM 710 C C . GLY A 1 90 ? 17.212 10.143 -14.712 1.00 87.12 90 GLY A C 1
ATOM 711 O O . GLY A 1 90 ? 16.207 9.643 -15.211 1.00 87.12 90 GLY A O 1
ATOM 712 N N . ASP A 1 91 ? 17.882 9.555 -13.719 1.00 90.62 91 ASP A N 1
ATOM 713 C CA . ASP A 1 91 ? 17.530 8.249 -13.163 1.00 90.62 91 ASP A CA 1
ATOM 714 C C . ASP A 1 91 ? 16.425 8.342 -12.105 1.00 90.62 91 ASP A C 1
ATOM 716 O O . ASP A 1 91 ? 16.349 9.309 -11.338 1.00 90.62 91 ASP A O 1
ATOM 720 N N . ALA A 1 92 ? 15.600 7.295 -12.012 1.00 91.44 92 ALA A N 1
ATOM 721 C CA . ALA A 1 92 ? 14.618 7.162 -10.944 1.00 91.44 92 ALA A CA 1
ATOM 722 C C . ALA A 1 92 ? 15.317 7.120 -9.576 1.00 91.44 92 ALA A C 1
ATOM 724 O O . ALA A 1 92 ? 16.295 6.397 -9.363 1.00 91.44 92 ALA A O 1
ATOM 725 N N . ARG A 1 93 ? 14.794 7.868 -8.606 1.00 94.00 93 ARG A N 1
ATOM 726 C CA . ARG A 1 93 ? 15.323 7.886 -7.241 1.00 94.00 93 ARG A CA 1
ATOM 727 C C . ARG A 1 93 ? 15.071 6.559 -6.545 1.00 94.00 93 ARG A C 1
ATOM 729 O O . ARG A 1 93 ? 14.082 5.880 -6.799 1.00 94.00 93 ARG A O 1
ATOM 736 N N . TRP A 1 94 ? 15.946 6.191 -5.612 1.00 93.56 94 TRP A N 1
ATOM 737 C CA . TRP A 1 94 ? 15.896 4.894 -4.920 1.00 93.56 94 TRP A CA 1
ATOM 738 C C . TRP A 1 94 ? 14.581 4.633 -4.164 1.00 93.56 94 TRP A C 1
ATOM 740 O O . TRP A 1 94 ? 14.229 3.481 -3.911 1.00 93.56 94 TRP A O 1
ATOM 750 N N . TRP A 1 95 ? 13.874 5.698 -3.777 1.00 92.19 95 TRP A N 1
ATOM 751 C CA . TRP A 1 95 ? 12.584 5.632 -3.096 1.00 92.19 95 TRP A CA 1
ATOM 752 C C . TRP A 1 95 ? 11.391 5.677 -4.055 1.00 92.19 95 TRP A C 1
ATOM 754 O O . TRP A 1 95 ? 10.274 5.467 -3.594 1.00 92.19 95 TRP A O 1
ATOM 764 N N . ASP A 1 96 ? 11.586 5.922 -5.355 1.00 94.88 96 ASP A N 1
ATOM 765 C CA . ASP A 1 96 ? 10.513 5.849 -6.349 1.00 94.88 96 ASP A CA 1
ATOM 766 C C . ASP A 1 96 ? 10.142 4.383 -6.602 1.00 94.88 96 ASP A C 1
ATOM 768 O O . ASP A 1 96 ? 10.589 3.731 -7.543 1.00 94.88 96 ASP A O 1
ATOM 772 N N . TRP A 1 97 ? 9.303 3.833 -5.731 1.00 93.69 97 TRP A N 1
ATOM 773 C CA . TRP A 1 97 ? 8.859 2.447 -5.833 1.00 93.69 97 TRP A CA 1
ATOM 774 C C . TRP A 1 97 ? 7.970 2.164 -7.049 1.00 93.69 97 TRP A C 1
ATOM 776 O O . TRP A 1 97 ? 7.679 0.989 -7.287 1.00 93.69 97 TRP A O 1
ATOM 786 N N . THR A 1 98 ? 7.556 3.192 -7.798 1.00 93.12 98 THR A N 1
ATOM 787 C CA . THR A 1 98 ? 6.785 3.046 -9.039 1.00 93.12 98 THR A CA 1
ATOM 788 C C . THR A 1 98 ? 7.678 2.990 -10.277 1.00 93.12 98 THR A C 1
ATOM 790 O O . THR A 1 98 ? 7.391 2.212 -11.180 1.00 93.12 98 THR A O 1
ATOM 793 N N . GLY A 1 99 ? 8.781 3.745 -10.294 1.00 90.50 99 GLY A N 1
ATOM 794 C CA . GLY A 1 99 ? 9.747 3.762 -11.397 1.00 90.50 99 GLY A CA 1
ATOM 795 C C . GLY A 1 99 ? 10.889 2.748 -11.273 1.00 90.50 99 GLY A C 1
ATOM 796 O O . GLY A 1 99 ? 11.488 2.372 -12.277 1.00 90.50 99 GLY A O 1
ATOM 797 N N . GLN A 1 100 ? 11.204 2.278 -10.061 1.00 94.38 100 GLN A N 1
ATOM 798 C CA . GLN A 1 100 ? 12.292 1.318 -9.837 1.00 94.38 100 GLN A CA 1
ATOM 799 C C . GLN A 1 100 ? 11.928 -0.110 -10.286 1.00 94.38 100 GLN A C 1
ATOM 801 O O . GLN A 1 100 ? 10.789 -0.546 -10.078 1.00 94.38 100 GLN A O 1
ATOM 806 N N . PRO A 1 101 ? 12.895 -0.904 -10.788 1.00 93.31 101 PRO A N 1
ATOM 807 C CA . PRO A 1 101 ? 12.638 -2.249 -11.288 1.00 93.31 101 PRO A CA 1
ATOM 808 C C . PRO A 1 101 ? 12.118 -3.191 -10.195 1.00 93.31 101 PRO A C 1
ATOM 810 O O . PRO A 1 101 ? 12.297 -2.968 -8.989 1.00 93.31 101 PRO A O 1
ATOM 813 N N . ALA A 1 102 ? 11.495 -4.290 -10.621 1.00 92.75 102 ALA A N 1
ATOM 814 C CA . ALA A 1 102 ? 10.891 -5.284 -9.736 1.00 92.75 102 ALA A CA 1
ATOM 815 C C . ALA A 1 102 ? 11.885 -5.863 -8.711 1.00 92.75 102 ALA A C 1
ATOM 817 O O . ALA A 1 102 ? 11.516 -6.125 -7.566 1.00 92.75 102 ALA A O 1
ATOM 818 N N . SER A 1 103 ? 13.160 -5.995 -9.084 1.00 92.31 103 SER A N 1
ATOM 819 C CA . SER A 1 103 ? 14.240 -6.519 -8.238 1.00 92.31 103 SER A CA 1
ATOM 820 C C . SER A 1 103 ? 14.820 -5.505 -7.240 1.00 92.31 103 SER A C 1
ATOM 822 O O . SER A 1 103 ? 15.660 -5.872 -6.419 1.00 92.31 103 SER A O 1
ATOM 824 N N . HIS A 1 104 ? 14.390 -4.237 -7.270 1.00 94.25 104 HIS A N 1
ATOM 825 C CA . HIS A 1 104 ? 14.989 -3.181 -6.454 1.00 94.25 104 HIS A CA 1
ATOM 826 C C . HIS A 1 104 ? 14.698 -3.374 -4.953 1.00 94.25 104 HIS A C 1
ATOM 828 O O . HIS A 1 104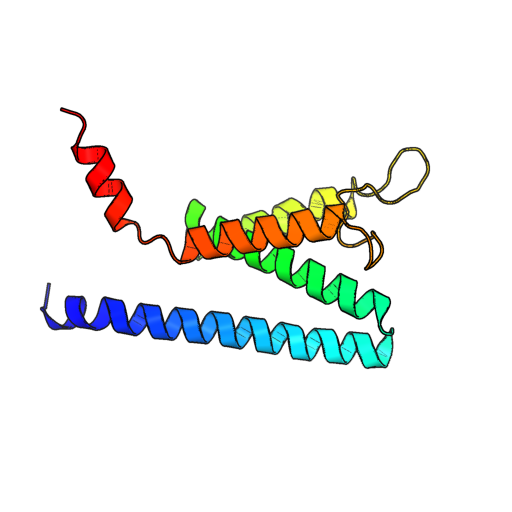 ? 13.585 -3.138 -4.467 1.00 94.25 104 HIS A O 1
ATOM 834 N N . ALA A 1 105 ? 15.718 -3.802 -4.203 1.00 94.19 105 ALA A N 1
ATOM 835 C CA . ALA A 1 105 ? 15.596 -4.190 -2.796 1.00 94.19 105 ALA A CA 1
ATOM 836 C C . ALA A 1 105 ? 15.117 -3.060 -1.855 1.00 94.19 105 ALA A C 1
ATOM 838 O O . ALA A 1 105 ? 14.254 -3.334 -1.016 1.00 94.19 105 ALA A O 1
ATOM 839 N N . PRO A 1 106 ? 15.572 -1.793 -1.984 1.00 94.62 106 PRO A N 1
ATOM 840 C CA . PRO A 1 106 ? 15.056 -0.701 -1.154 1.00 94.62 106 PRO A CA 1
ATOM 841 C C . PRO A 1 106 ? 13.535 -0.527 -1.247 1.00 94.62 106 PRO A C 1
ATOM 843 O O . PRO A 1 106 ? 12.871 -0.329 -0.231 1.00 94.62 106 PRO A O 1
ATOM 846 N N . CYS A 1 107 ? 12.957 -0.678 -2.441 1.00 94.94 107 CYS A N 1
ATOM 847 C CA . CYS A 1 107 ? 11.513 -0.548 -2.640 1.00 94.94 107 CYS A CA 1
ATOM 848 C C . CYS A 1 107 ? 10.737 -1.700 -1.991 1.00 94.94 107 CYS A C 1
ATOM 850 O O . CYS A 1 107 ? 9.651 -1.485 -1.455 1.00 94.94 107 CYS A O 1
ATOM 852 N N . TRP A 1 108 ? 11.305 -2.909 -1.969 1.00 96.38 108 TRP A N 1
ATOM 853 C CA . TRP A 1 108 ? 10.761 -4.020 -1.183 1.00 96.38 108 TRP A CA 1
ATOM 854 C C . TRP A 1 108 ? 10.844 -3.765 0.322 1.00 96.38 108 TRP A C 1
ATOM 856 O O . TRP A 1 108 ? 9.910 -4.102 1.046 1.00 96.38 108 TRP A O 1
ATOM 866 N N . GLY A 1 109 ? 11.906 -3.105 0.788 1.00 96.12 109 GLY A N 1
ATOM 867 C CA . GLY A 1 109 ? 12.003 -2.619 2.164 1.00 96.12 109 GLY A CA 1
ATOM 868 C C . GLY A 1 109 ? 10.865 -1.656 2.519 1.00 96.12 109 GLY A C 1
ATOM 869 O O . GLY A 1 109 ? 10.224 -1.819 3.556 1.00 96.12 109 GLY A O 1
ATOM 870 N N . ILE A 1 110 ? 10.548 -0.707 1.631 1.00 96.06 110 ILE A N 1
ATOM 871 C CA . ILE A 1 110 ? 9.420 0.227 1.803 1.00 96.06 110 ILE A CA 1
ATOM 872 C C . ILE A 1 110 ? 8.081 -0.525 1.808 1.00 96.06 110 ILE A C 1
ATOM 874 O O . ILE A 1 110 ? 7.226 -0.250 2.654 1.00 96.06 110 ILE A O 1
ATOM 878 N N . ALA A 1 111 ? 7.899 -1.505 0.920 1.00 96.19 111 ALA A N 1
ATOM 879 C CA . ALA A 1 111 ? 6.706 -2.354 0.889 1.00 96.19 111 ALA A CA 1
ATOM 880 C C . ALA A 1 111 ? 6.521 -3.141 2.189 1.00 96.19 111 ALA A C 1
ATOM 882 O O . ALA A 1 111 ? 5.455 -3.081 2.799 1.00 96.19 111 ALA A O 1
ATOM 883 N N . ALA A 1 112 ? 7.572 -3.808 2.663 1.00 96.19 112 ALA A N 1
ATOM 884 C CA . ALA A 1 112 ? 7.533 -4.551 3.915 1.00 96.19 112 ALA A CA 1
ATOM 885 C C . ALA A 1 112 ? 7.244 -3.629 5.109 1.00 96.19 112 ALA A C 1
ATOM 887 O O . ALA A 1 112 ? 6.380 -3.936 5.929 1.00 96.19 112 ALA A O 1
ATOM 888 N N . LEU A 1 113 ? 7.919 -2.478 5.189 1.00 96.50 113 LEU A N 1
ATOM 889 C CA . LEU A 1 113 ? 7.765 -1.535 6.294 1.00 96.50 113 LEU A CA 1
ATOM 890 C C . LEU A 1 113 ? 6.364 -0.913 6.327 1.00 96.50 113 LEU A C 1
ATOM 892 O O . LEU A 1 113 ? 5.729 -0.882 7.380 1.00 96.50 113 LEU A O 1
ATOM 896 N N . SER A 1 114 ? 5.864 -0.439 5.186 1.00 95.38 114 SER A N 1
ATOM 897 C CA . SER A 1 114 ? 4.526 0.158 5.082 1.00 95.38 114 SER A CA 1
ATOM 898 C C . SER A 1 114 ? 3.427 -0.857 5.393 1.00 95.38 114 SER A C 1
ATOM 900 O O . SER A 1 114 ? 2.531 -0.550 6.181 1.00 95.38 114 SER A O 1
ATOM 902 N N . ALA A 1 115 ? 3.516 -2.080 4.858 1.00 93.56 115 ALA A N 1
ATOM 903 C CA . ALA A 1 115 ? 2.579 -3.155 5.165 1.00 93.56 115 ALA A CA 1
ATOM 904 C C . ALA A 1 115 ? 2.626 -3.525 6.651 1.00 93.56 115 ALA A C 1
ATOM 906 O O . ALA A 1 115 ? 1.583 -3.599 7.299 1.00 93.56 115 ALA A O 1
ATOM 907 N N . PHE A 1 116 ? 3.823 -3.695 7.218 1.00 95.44 116 PHE A N 1
ATOM 908 C CA . PHE A 1 116 ? 3.996 -4.033 8.628 1.00 95.44 116 PHE A CA 1
ATOM 909 C C . PHE A 1 116 ? 3.413 -2.957 9.547 1.00 95.44 116 PHE A C 1
ATOM 911 O O . PHE A 1 116 ? 2.610 -3.268 10.425 1.00 95.44 116 PHE A O 1
ATOM 918 N N . ILE A 1 117 ? 3.757 -1.685 9.327 1.00 93.69 117 ILE A N 1
ATOM 919 C CA . ILE A 1 117 ? 3.260 -0.568 10.138 1.00 93.69 117 ILE A CA 1
ATOM 920 C C . ILE A 1 117 ? 1.749 -0.392 9.958 1.00 93.69 117 ILE A C 1
ATOM 922 O O . ILE A 1 117 ? 1.043 -0.175 10.946 1.00 93.69 117 ILE A O 1
ATOM 926 N N . GLY A 1 118 ? 1.236 -0.500 8.730 1.00 90.25 118 GLY A N 1
ATOM 927 C CA . GLY A 1 118 ? -0.190 -0.396 8.428 1.00 90.25 118 GLY A CA 1
ATOM 928 C C . GLY A 1 118 ? -1.001 -1.499 9.108 1.00 90.25 118 GLY A C 1
ATOM 929 O O . GLY A 1 118 ? -1.964 -1.214 9.821 1.00 90.25 118 GLY A O 1
ATOM 930 N N . LEU A 1 119 ? -0.565 -2.754 8.976 1.00 90.44 119 LEU A N 1
ATOM 931 C CA . LEU A 1 119 ? -1.191 -3.900 9.638 1.00 90.44 119 LEU A CA 1
ATOM 932 C C . LEU A 1 119 ? -1.083 -3.791 11.160 1.00 90.44 119 LEU A C 1
ATOM 934 O O . LEU A 1 119 ? -2.092 -3.937 11.847 1.00 90.44 119 LEU A O 1
ATOM 938 N N . ALA A 1 120 ? 0.091 -3.467 11.707 1.00 90.00 120 ALA A N 1
ATOM 939 C CA . ALA A 1 120 ? 0.257 -3.259 13.144 1.00 90.00 120 ALA A CA 1
ATOM 940 C C . ALA A 1 120 ? -0.697 -2.170 13.656 1.00 90.00 120 ALA A C 1
ATOM 942 O O . ALA A 1 120 ? -1.414 -2.379 14.632 1.00 90.00 120 ALA A O 1
ATOM 943 N N . SER A 1 121 ? -0.788 -1.042 12.953 1.00 86.12 121 SER A N 1
ATOM 944 C CA . SER A 1 121 ? -1.705 0.062 13.264 1.00 86.12 121 SER A CA 1
ATOM 945 C C . SER A 1 121 ? -3.175 -0.359 13.239 1.00 86.12 121 SER A C 1
ATOM 947 O O . SER A 1 121 ? -3.967 0.109 14.061 1.00 86.12 121 SER A O 1
ATOM 949 N N . PHE A 1 122 ? -3.535 -1.258 12.325 1.00 82.50 122 PHE A N 1
ATOM 950 C CA . PHE A 1 122 ? -4.886 -1.786 12.162 1.00 82.50 122 PHE A CA 1
ATOM 951 C C . PHE A 1 122 ? -5.250 -2.852 13.216 1.00 82.50 122 PHE A C 1
ATOM 953 O O . PHE A 1 122 ? -6.381 -2.886 13.712 1.00 82.50 122 PHE A O 1
ATOM 960 N N . PHE A 1 123 ? -4.299 -3.701 13.617 1.00 81.81 123 PHE A N 1
ATOM 961 C CA . PHE A 1 123 ? -4.508 -4.737 14.634 1.00 81.81 123 PHE A CA 1
ATOM 962 C C . PHE A 1 123 ? -4.374 -4.223 16.073 1.00 81.81 123 PHE A C 1
ATOM 964 O O . PHE A 1 123 ? -5.046 -4.748 16.967 1.00 81.81 123 PHE A O 1
ATOM 971 N N . LEU A 1 124 ? -3.573 -3.180 16.313 1.00 79.75 124 LEU A N 1
ATOM 972 C CA . LEU A 1 124 ? -3.402 -2.565 17.629 1.00 79.75 124 LEU A CA 1
ATOM 973 C C . LEU A 1 124 ? -4.671 -1.810 18.050 1.00 79.75 124 LEU A C 1
ATOM 975 O O . LEU A 1 124 ? -4.858 -0.618 17.797 1.00 79.75 124 LEU A O 1
ATOM 979 N N . THR A 1 125 ? -5.553 -2.511 18.762 1.00 63.72 125 THR A N 1
ATOM 980 C CA . THR A 1 125 ? -6.737 -1.912 19.380 1.00 63.72 125 THR A CA 1
ATOM 981 C C . THR A 1 125 ? -6.362 -0.821 20.401 1.00 63.72 125 THR A C 1
ATOM 983 O O . THR A 1 125 ? -5.482 -1.048 21.235 1.00 63.72 125 THR A O 1
ATOM 986 N N . PRO A 1 126 ? -7.076 0.326 20.439 1.00 57.59 126 PRO A N 1
ATOM 987 C CA . PRO A 1 126 ? -6.765 1.471 21.316 1.00 57.59 126 PRO A CA 1
ATOM 988 C C . PRO A 1 126 ? -6.743 1.186 22.831 1.00 57.59 126 PRO A C 1
ATOM 990 O O . PRO A 1 126 ? -6.281 2.018 23.612 1.00 57.59 126 PRO A O 1
ATOM 993 N N . TRP A 1 127 ? -7.253 0.032 23.269 1.00 52.88 127 TRP A N 1
ATOM 994 C CA . TRP A 1 127 ? -7.436 -0.307 24.683 1.00 52.88 127 TRP A CA 1
ATOM 995 C C . TRP A 1 127 ? -6.130 -0.511 25.466 1.00 52.88 127 TRP A C 1
ATOM 997 O O . TRP A 1 127 ? -6.096 -0.213 26.659 1.00 52.88 127 TRP A O 1
ATOM 1007 N N . HIS A 1 128 ? -5.033 -0.920 24.822 1.00 51.59 128 HIS A N 1
ATOM 1008 C CA . HIS A 1 128 ? -3.742 -1.041 25.516 1.00 51.59 128 HIS A CA 1
ATOM 1009 C C . HIS A 1 128 ? -3.093 0.316 25.822 1.00 51.59 128 HIS A C 1
ATOM 1011 O O . HIS A 1 128 ? -2.428 0.468 26.845 1.00 51.59 128 HIS A O 1
ATOM 1017 N N . TRP A 1 129 ? -3.345 1.335 24.998 1.00 49.50 129 TRP A N 1
ATOM 1018 C CA . TRP A 1 129 ? -2.715 2.648 25.150 1.00 49.50 129 TRP A CA 1
ATOM 1019 C C . TRP A 1 129 ? -3.341 3.479 26.271 1.00 49.50 129 TRP A C 1
ATOM 1021 O O . TRP A 1 129 ? -2.621 4.162 26.999 1.00 49.50 129 TRP A O 1
ATOM 1031 N N . LYS A 1 130 ? -4.661 3.376 26.489 1.00 51.94 130 LYS A N 1
ATOM 1032 C CA . LYS A 1 130 ? -5.299 4.025 27.648 1.00 51.94 130 LYS A CA 1
ATOM 1033 C C . LYS A 1 130 ? -4.785 3.456 28.972 1.00 51.94 130 LYS A C 1
ATOM 1035 O O . LYS A 1 130 ? -4.529 4.237 29.876 1.00 51.94 130 LYS A O 1
ATOM 1040 N N . LYS A 1 131 ? -4.537 2.142 29.056 1.00 50.53 131 LYS A N 1
ATOM 1041 C CA . LYS A 1 131 ? -4.019 1.470 30.265 1.00 50.53 131 LYS A CA 1
ATOM 1042 C C . LYS A 1 131 ? -2.573 1.862 30.614 1.00 50.53 131 LYS A C 1
ATOM 1044 O O . LYS A 1 131 ? -2.203 1.836 31.783 1.00 50.53 131 LYS A O 1
ATOM 1049 N N . LEU A 1 132 ? -1.770 2.248 29.620 1.00 54.56 132 LEU A N 1
ATOM 1050 C CA . LEU A 1 132 ? -0.409 2.764 29.820 1.00 54.56 132 LEU A CA 1
ATOM 1051 C C . LEU A 1 132 ? -0.393 4.246 30.222 1.00 54.56 132 LEU A C 1
ATOM 1053 O O . LEU A 1 132 ? 0.499 4.675 30.945 1.00 54.56 132 LEU A O 1
ATOM 1057 N N . ARG A 1 133 ? -1.398 5.024 29.803 1.00 53.72 133 ARG A N 1
ATOM 1058 C CA . ARG A 1 133 ? -1.492 6.458 30.110 1.00 53.72 133 ARG A CA 1
ATOM 1059 C C . ARG A 1 133 ? -2.096 6.754 31.491 1.00 53.72 133 ARG A C 1
ATOM 1061 O O . ARG A 1 133 ? -1.808 7.808 32.038 1.00 53.72 133 ARG A O 1
ATOM 1068 N N . THR A 1 134 ? -2.860 5.827 32.079 1.00 52.84 134 THR A N 1
ATOM 1069 C CA . THR A 1 134 ? -3.340 5.904 33.479 1.00 52.84 134 THR A CA 1
ATOM 1070 C C . THR A 1 134 ? -2.352 5.370 34.520 1.00 52.84 134 THR A C 1
ATOM 1072 O O . THR A 1 134 ? -2.627 5.468 35.709 1.00 52.84 134 THR A O 1
ATOM 1075 N N . LYS A 1 135 ? -1.192 4.835 34.110 1.00 50.22 135 LYS A N 1
ATOM 1076 C CA . LYS A 1 135 ? -0.087 4.458 35.014 1.00 50.22 135 LYS A CA 1
ATOM 1077 C C . LYS A 1 135 ? 1.007 5.532 35.118 1.00 50.22 135 LYS A C 1
ATOM 1079 O O . LYS A 1 135 ? 2.163 5.215 35.375 1.00 50.22 135 LYS A O 1
ATOM 1084 N N . LYS A 1 136 ? 0.652 6.801 34.925 1.00 44.59 136 LYS A N 1
ATOM 1085 C CA . LYS A 1 136 ? 1.437 7.925 35.444 1.00 44.59 136 LYS A CA 1
ATOM 1086 C C . LYS A 1 136 ? 0.655 8.518 36.614 1.00 44.59 136 LYS A C 1
ATOM 1088 O O . LYS A 1 136 ? -0.231 9.339 36.394 1.00 44.59 136 LYS A O 1
ATOM 1093 N N . PHE A 1 137 ? 0.918 7.966 37.799 1.00 44.78 137 PHE A N 1
ATOM 1094 C CA . PHE A 1 137 ? 0.798 8.698 39.058 1.00 44.78 137 PHE A CA 1
ATOM 1095 C C . PHE A 1 137 ? 1.942 9.710 39.123 1.00 44.78 137 PHE A C 1
ATOM 1097 O O . PHE A 1 137 ? 3.041 9.351 38.633 1.00 44.78 137 PHE A O 1
#

Radius of gyration: 18.61 Å; chains: 1; bounding box: 48×26×60 Å

Secondary structure (DSSP, 8-state):
--HHHHHHHHHHHHHHHHHHHHHHHHHHHHHHHHHHHHT-HHHHHHHHHHHHHHHHHHHHHHHHH-GGGTTHHHHHHHHHHHHS-B-TTSPBPTT-TTTS-TT-HHHHHHHHHHHHHHHHHHHS-THHHHHHHTT--

Organism: NCBI:txid2816232

Foldseek 3Di:
DDVVVVVVVVVVLVVVVVVLVVVLVVVLCVQLVVCCVPPRDWLSLLVSLVSLLLLLQLLLQCLPPNNVRSCVRVVVVVCCLPPVQADPVRDGDLCNSNRDISPNVSSSVSSVVSNVNSVCSSPDDCVVVVVVVVPPD

Sequence (137 aa):
MNQLELAAGPILRTYERLHLSGVYLTTLVLVGSVEWFEVGPDPTITACRSLTIWFGLALLSGRIWGRWLSWILPAATLFPLTYLNVDTNGDARWWDWTGQPASHAPCWGIAALSAFIGLASFFLTPWHWKKLRTKKF

pLDDT: mean 86.77, std 13.9, range [44.59, 96.81]